Protein AF-A0A4Q5LX08-F1 (afdb_monomer_lite)

Structure (mmCIF, N/CA/C/O backbone):
data_AF-A0A4Q5LX08-F1
#
_entry.id   AF-A0A4Q5LX08-F1
#
loop_
_atom_site.group_PDB
_atom_site.id
_atom_site.type_symbol
_atom_site.label_atom_id
_atom_site.label_alt_id
_atom_site.label_comp_id
_atom_site.label_asym_id
_atom_site.label_entity_id
_atom_site.label_seq_id
_atom_site.pdbx_PDB_ins_code
_atom_site.Cartn_x
_atom_site.Cartn_y
_atom_site.Cartn_z
_atom_site.occupancy
_atom_site.B_iso_or_equiv
_atom_site.auth_seq_id
_atom_site.auth_comp_id
_atom_site.auth_asym_id
_atom_site.auth_atom_id
_atom_site.pdbx_PDB_model_num
ATOM 1 N N . MET A 1 1 ? -3.115 -12.564 17.719 1.00 57.41 1 MET A N 1
ATOM 2 C CA . MET A 1 1 ? -2.643 -11.245 17.247 1.00 57.41 1 MET A CA 1
ATOM 3 C C . MET A 1 1 ? -2.655 -11.283 15.730 1.00 57.41 1 MET A C 1
ATOM 5 O O . MET A 1 1 ? -2.235 -12.302 15.195 1.00 57.41 1 MET A O 1
ATOM 9 N N . ALA A 1 2 ? -3.195 -10.264 15.059 1.00 65.75 2 ALA A N 1
ATOM 10 C CA . ALA A 1 2 ? -3.163 -10.199 13.597 1.00 65.75 2 ALA A CA 1
ATOM 11 C C . ALA A 1 2 ? -1.726 -9.939 13.126 1.00 65.75 2 ALA A C 1
ATOM 13 O O . ALA A 1 2 ? -0.995 -9.170 13.752 1.00 65.75 2 ALA A O 1
ATOM 14 N N . THR A 1 3 ? -1.314 -10.614 12.059 1.00 79.94 3 THR A N 1
ATOM 15 C CA . THR A 1 3 ? 0.008 -10.422 11.452 1.00 79.94 3 THR A CA 1
ATOM 16 C C . THR A 1 3 ? 0.070 -9.088 10.707 1.00 79.94 3 THR A C 1
ATOM 18 O O . THR A 1 3 ? -0.954 -8.543 10.296 1.00 79.94 3 THR A O 1
ATOM 21 N N . GLN A 1 4 ? 1.278 -8.565 10.494 1.00 70.25 4 GLN A N 1
ATOM 22 C CA . GLN A 1 4 ? 1.487 -7.331 9.731 1.00 70.25 4 GLN A CA 1
ATOM 23 C C . GLN A 1 4 ? 0.874 -7.419 8.321 1.00 70.25 4 GLN A C 1
ATOM 25 O O . GLN A 1 4 ? 0.198 -6.488 7.893 1.00 70.25 4 GLN A O 1
ATOM 30 N N . ALA A 1 5 ? 0.999 -8.573 7.657 1.00 73.31 5 ALA A N 1
ATOM 31 C CA . ALA A 1 5 ? 0.385 -8.838 6.355 1.00 73.31 5 ALA A CA 1
ATOM 32 C C . ALA A 1 5 ? -1.154 -8.781 6.391 1.00 73.31 5 ALA A C 1
ATOM 34 O O . ALA A 1 5 ? -1.767 -8.208 5.493 1.00 73.31 5 ALA A O 1
ATOM 35 N N . GLN A 1 6 ? -1.785 -9.315 7.445 1.00 78.94 6 GLN A N 1
ATOM 36 C CA . GLN A 1 6 ? -3.241 -9.235 7.615 1.00 78.94 6 GLN A CA 1
ATOM 37 C C . GLN A 1 6 ? -3.701 -7.787 7.783 1.00 78.94 6 GLN A C 1
ATOM 39 O O . GLN A 1 6 ? -4.608 -7.349 7.081 1.00 78.94 6 GLN A O 1
ATOM 44 N N . ILE A 1 7 ? -3.016 -7.018 8.632 1.00 78.50 7 ILE A N 1
ATOM 45 C CA . ILE A 1 7 ? -3.338 -5.606 8.875 1.00 78.50 7 ILE A CA 1
ATOM 46 C C . ILE A 1 7 ? -3.192 -4.778 7.592 1.00 78.50 7 ILE A C 1
ATOM 48 O O . ILE A 1 7 ? -4.044 -3.936 7.315 1.00 78.50 7 ILE A O 1
ATOM 52 N N . ILE A 1 8 ? -2.158 -5.036 6.788 1.00 76.69 8 ILE A N 1
ATOM 53 C CA . ILE A 1 8 ? -1.977 -4.388 5.483 1.00 76.69 8 ILE A CA 1
ATOM 54 C C . ILE A 1 8 ? -3.127 -4.769 4.539 1.00 76.69 8 ILE A C 1
ATOM 56 O O . ILE A 1 8 ? -3.771 -3.888 3.975 1.00 76.69 8 ILE A O 1
ATOM 60 N N . SER A 1 9 ? -3.453 -6.061 4.424 1.00 76.50 9 SER A N 1
ATOM 61 C CA . SER A 1 9 ? -4.518 -6.536 3.528 1.00 76.50 9 SER A CA 1
ATOM 62 C C . SER A 1 9 ? -5.905 -5.979 3.875 1.00 76.50 9 SER A C 1
ATOM 64 O O . SER A 1 9 ? -6.680 -5.659 2.980 1.00 76.50 9 SER A O 1
ATOM 66 N N . GLU A 1 10 ? -6.200 -5.787 5.163 1.00 82.31 10 GLU A N 1
ATOM 67 C CA . GLU A 1 10 ? -7.468 -5.224 5.644 1.00 82.31 10 GLU A CA 1
ATOM 68 C C . GLU A 1 10 ? -7.590 -3.712 5.388 1.00 82.31 10 GLU A C 1
ATOM 70 O O . GLU A 1 10 ? -8.692 -3.164 5.426 1.00 82.31 10 GLU A O 1
ATOM 75 N N . ASN A 1 11 ? -6.471 -3.024 5.134 1.00 80.38 11 ASN A N 1
ATOM 76 C CA . ASN A 1 11 ? -6.419 -1.572 4.941 1.00 80.38 11 ASN A CA 1
ATOM 77 C C . ASN A 1 11 ? -6.184 -1.151 3.482 1.00 80.38 11 ASN A C 1
ATOM 79 O O . ASN A 1 11 ? -6.106 0.052 3.215 1.00 80.38 11 ASN A O 1
ATOM 83 N N . ILE A 1 12 ? -6.111 -2.104 2.547 1.00 81.00 12 ILE A N 1
ATOM 84 C CA . ILE A 1 12 ? -5.981 -1.853 1.108 1.00 81.00 12 ILE A CA 1
ATOM 85 C C . ILE A 1 12 ? -7.272 -2.256 0.398 1.00 81.00 12 ILE A C 1
ATOM 87 O O . ILE A 1 12 ? -7.749 -3.383 0.519 1.00 81.00 12 ILE A O 1
ATOM 91 N N . LYS A 1 13 ? -7.820 -1.343 -0.403 1.00 83.38 13 LYS A N 1
ATOM 92 C CA . LYS A 1 13 ? -8.950 -1.612 -1.291 1.00 83.38 13 LYS A CA 1
ATOM 93 C C . LYS A 1 13 ? -8.563 -1.313 -2.731 1.00 83.38 13 LYS A C 1
ATOM 95 O O . LYS A 1 13 ? -8.153 -0.202 -3.049 1.00 83.38 13 LYS A O 1
ATOM 100 N N . PHE A 1 14 ? -8.761 -2.290 -3.608 1.00 82.56 14 PHE A N 1
ATOM 101 C CA . PHE A 1 14 ? -8.602 -2.109 -5.048 1.00 82.56 14 PHE A CA 1
ATOM 102 C C . PHE A 1 14 ? -9.914 -1.630 -5.663 1.00 82.56 14 PHE A C 1
ATOM 104 O O . PHE A 1 14 ? -10.970 -2.223 -5.427 1.00 82.56 14 PHE A O 1
ATOM 111 N N . VAL A 1 15 ? -9.849 -0.563 -6.453 1.00 83.00 15 VAL A N 1
ATOM 112 C CA . VAL A 1 15 ? -10.949 -0.146 -7.323 1.00 83.00 15 VAL A CA 1
ATOM 113 C C . VAL A 1 15 ? -10.723 -0.798 -8.678 1.00 83.00 15 VAL A C 1
ATOM 115 O O . VAL A 1 15 ? -9.613 -0.773 -9.213 1.00 83.00 15 VAL A O 1
ATOM 118 N N . THR A 1 16 ? -11.770 -1.429 -9.201 1.00 85.75 16 THR A N 1
ATOM 119 C CA . THR A 1 16 ? -11.746 -2.078 -10.513 1.00 85.75 16 THR A CA 1
ATOM 120 C C . THR A 1 16 ? -12.693 -1.361 -11.462 1.00 85.75 16 THR A C 1
ATOM 122 O O . THR A 1 16 ? -13.734 -0.857 -11.035 1.00 85.75 16 THR A O 1
ATOM 125 N N . ASN A 1 17 ? -12.322 -1.291 -12.740 1.00 84.31 17 ASN A N 1
ATOM 126 C CA . ASN A 1 17 ? -13.207 -0.794 -13.789 1.00 84.31 17 ASN A CA 1
ATOM 127 C C . ASN A 1 17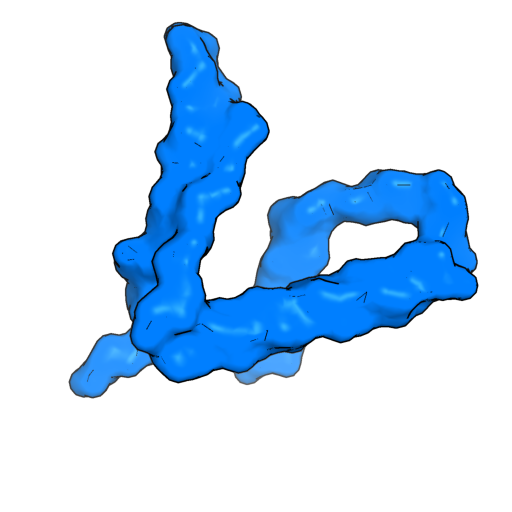 ? -14.237 -1.865 -14.199 1.00 84.31 17 ASN A C 1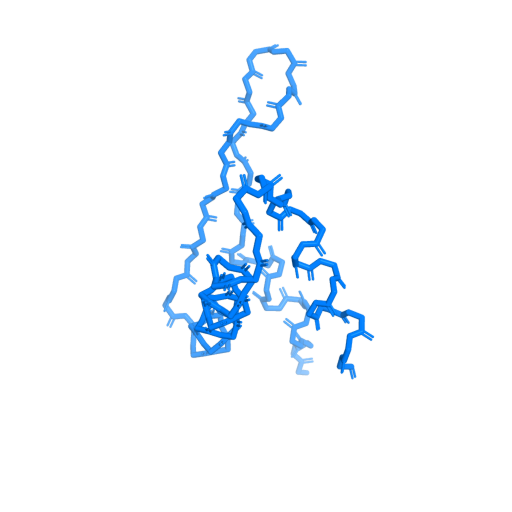
ATOM 129 O O . ASN A 1 17 ? -14.208 -3.003 -13.730 1.00 84.31 17 ASN A O 1
ATOM 133 N N . GLU A 1 18 ? -15.131 -1.519 -15.126 1.00 85.81 18 GLU A N 1
ATOM 134 C CA . GLU A 1 18 ? -16.170 -2.429 -15.641 1.00 85.81 18 GLU A CA 1
ATOM 135 C C . GLU A 1 18 ? -15.611 -3.692 -16.326 1.00 85.81 18 GLU A C 1
ATOM 137 O O . GLU A 1 18 ? -16.337 -4.664 -16.517 1.00 85.81 18 GLU A O 1
ATOM 142 N N . LYS A 1 19 ? -14.317 -3.703 -16.674 1.00 86.62 19 LYS A N 1
ATOM 143 C CA . LYS A 1 19 ? -13.609 -4.854 -17.253 1.00 86.62 19 LYS A CA 1
ATOM 144 C C . LYS A 1 19 ? -12.928 -5.734 -16.197 1.00 86.62 19 LYS A C 1
ATOM 146 O O . LYS A 1 19 ? -12.311 -6.733 -16.552 1.00 86.62 19 LYS A O 1
ATOM 151 N N . GLY A 1 20 ? -13.024 -5.376 -14.915 1.00 81.12 20 GLY A N 1
ATOM 152 C CA . GLY A 1 20 ? -12.352 -6.070 -13.814 1.00 81.12 20 GLY A CA 1
ATOM 153 C C . GLY A 1 20 ? -10.864 -5.734 -13.676 1.00 81.12 20 GLY A C 1
ATOM 154 O O . GLY A 1 20 ? -10.168 -6.360 -12.877 1.00 81.12 20 GLY A O 1
ATOM 155 N N . GLU A 1 21 ? -10.362 -4.747 -14.419 1.00 81.00 21 GLU A N 1
ATOM 156 C CA . GLU A 1 21 ? -8.971 -4.302 -14.327 1.00 81.00 21 GLU A CA 1
ATOM 157 C C . GLU A 1 21 ? -8.814 -3.374 -13.121 1.00 81.00 21 GLU A C 1
ATOM 159 O O . GLU A 1 21 ? -9.651 -2.499 -12.885 1.00 81.00 21 GLU A O 1
ATOM 164 N N . ARG A 1 22 ? -7.743 -3.559 -12.343 1.00 81.19 22 ARG A N 1
ATOM 165 C CA . ARG A 1 22 ? -7.432 -2.710 -11.185 1.00 81.19 22 ARG A CA 1
ATOM 166 C C . ARG A 1 22 ? -6.961 -1.349 -11.684 1.00 81.19 22 ARG A C 1
ATOM 168 O O . ARG A 1 22 ? -5.918 -1.265 -12.321 1.00 81.19 22 ARG A O 1
ATOM 175 N N . THR A 1 23 ? -7.719 -0.302 -11.389 1.00 80.12 23 THR A N 1
ATOM 176 C CA . THR A 1 23 ? -7.406 1.062 -11.836 1.00 80.12 23 THR A CA 1
ATOM 177 C C . THR A 1 23 ? -6.850 1.928 -10.724 1.00 80.12 23 THR A C 1
ATOM 179 O O . THR A 1 23 ? -6.077 2.838 -10.995 1.00 80.12 23 THR A O 1
ATOM 182 N N . GLU A 1 24 ? -7.232 1.660 -9.475 1.00 77.69 24 GLU A N 1
ATOM 183 C CA . GLU A 1 24 ? -6.801 2.466 -8.336 1.00 77.69 24 GLU A CA 1
ATOM 184 C C . GLU A 1 24 ? -6.584 1.598 -7.097 1.00 77.69 24 GLU A C 1
ATOM 186 O O . GLU A 1 24 ? -7.219 0.552 -6.908 1.00 77.69 24 GLU A O 1
ATOM 191 N N . VAL A 1 25 ? -5.701 2.074 -6.224 1.00 80.56 25 VAL A N 1
ATOM 192 C CA . VAL A 1 25 ? -5.448 1.497 -4.906 1.00 80.56 25 VAL A CA 1
ATOM 193 C C . VAL A 1 25 ? -5.799 2.545 -3.859 1.00 80.56 25 VAL A C 1
ATOM 195 O O . VAL A 1 25 ? -5.229 3.632 -3.839 1.00 80.56 25 VAL A O 1
ATOM 198 N N . ILE A 1 26 ? -6.740 2.217 -2.978 1.00 81.94 26 ILE A N 1
ATOM 199 C CA . ILE A 1 26 ? -7.123 3.049 -1.840 1.00 81.94 26 ILE A CA 1
ATOM 200 C C . ILE A 1 26 ? -6.507 2.442 -0.587 1.00 81.94 26 ILE A C 1
ATOM 202 O O . ILE A 1 26 ? -6.757 1.280 -0.264 1.00 81.94 26 ILE A O 1
ATOM 206 N N . VAL A 1 27 ? -5.734 3.247 0.137 1.00 81.94 27 VAL A N 1
ATOM 207 C CA . VAL A 1 27 ? -5.030 2.832 1.353 1.00 81.94 27 VAL A CA 1
ATOM 208 C C . VAL A 1 27 ? -5.530 3.625 2.559 1.00 81.94 27 VAL A C 1
ATOM 210 O O . VAL A 1 27 ? -5.583 4.854 2.535 1.00 81.94 27 VAL A O 1
ATOM 213 N N . SER A 1 28 ? -5.876 2.930 3.644 1.00 82.69 28 SER A N 1
ATOM 214 C CA . SER A 1 28 ? -6.235 3.546 4.926 1.00 82.69 28 SER A CA 1
ATOM 215 C C . SER A 1 28 ? -5.003 3.730 5.820 1.00 82.69 28 SER A C 1
ATOM 217 O O . SER A 1 28 ? -4.487 2.779 6.400 1.00 82.69 28 SER A O 1
ATOM 219 N N . LEU A 1 29 ? -4.576 4.982 6.010 1.00 82.12 29 LEU A N 1
ATOM 220 C CA . LEU A 1 29 ? -3.425 5.346 6.856 1.00 82.12 29 LEU A CA 1
ATOM 221 C C . LEU A 1 29 ? -3.771 5.522 8.347 1.00 82.12 29 LEU A C 1
ATOM 223 O O . LEU A 1 29 ? -2.976 6.052 9.120 1.00 82.12 29 LEU A O 1
ATOM 227 N N . LYS A 1 30 ? -4.971 5.108 8.777 1.00 83.06 30 LYS A N 1
ATOM 228 C CA . LYS A 1 30 ? -5.396 5.235 10.184 1.00 83.06 30 LYS A CA 1
ATOM 229 C C . LYS A 1 30 ? -4.623 4.306 11.121 1.00 83.06 30 LYS A C 1
ATOM 231 O O . LYS A 1 30 ? -4.500 4.601 12.307 1.00 83.06 30 LYS A O 1
ATOM 236 N N . ASN A 1 31 ? -4.136 3.176 10.610 1.00 85.06 31 ASN A N 1
ATOM 237 C CA . ASN A 1 31 ? -3.347 2.227 11.384 1.00 85.06 31 ASN A CA 1
ATOM 238 C C . ASN A 1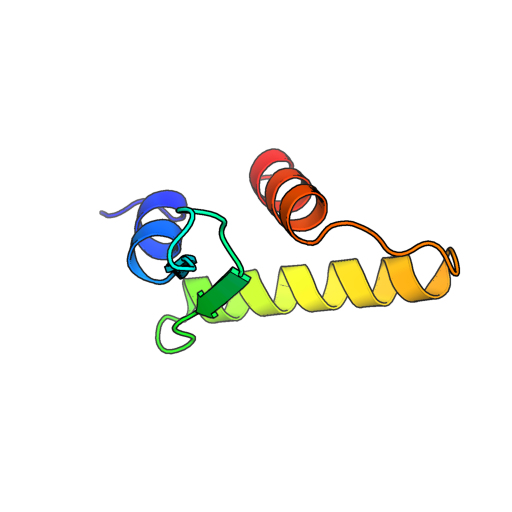 31 ? -1.861 2.614 11.338 1.00 85.06 31 ASN A C 1
ATOM 240 O O . ASN A 1 31 ? -1.319 2.829 10.256 1.00 85.06 31 ASN A O 1
ATOM 244 N N . LYS A 1 32 ? -1.196 2.641 12.500 1.00 84.50 32 LYS A N 1
ATOM 245 C CA . LYS A 1 32 ? 0.239 2.946 12.610 1.00 84.50 32 LYS A CA 1
ATOM 246 C C . LYS A 1 32 ? 1.102 2.049 11.711 1.00 84.50 32 LYS A C 1
ATOM 248 O O . LYS A 1 32 ? 1.972 2.560 11.022 1.00 84.50 32 LYS A O 1
ATOM 253 N N . ILE A 1 33 ? 0.807 0.751 11.660 1.00 83.44 33 ILE A N 1
ATOM 254 C CA . ILE A 1 33 ? 1.524 -0.224 10.827 1.00 83.44 33 ILE A CA 1
ATOM 255 C C . ILE A 1 33 ? 1.364 0.106 9.338 1.00 83.44 33 ILE A C 1
ATOM 257 O O . ILE A 1 33 ? 2.321 -0.009 8.582 1.00 83.44 33 ILE A O 1
ATOM 261 N N . MET A 1 34 ? 0.170 0.541 8.916 1.00 82.31 34 MET A N 1
ATOM 262 C CA . MET A 1 34 ? -0.074 0.916 7.520 1.00 82.31 34 MET A CA 1
ATOM 263 C C . MET A 1 34 ? 0.591 2.247 7.158 1.00 82.31 34 MET A C 1
ATOM 265 O O . MET A 1 34 ? 1.055 2.417 6.035 1.00 82.31 34 MET A O 1
ATOM 269 N N . LYS A 1 35 ? 0.662 3.182 8.112 1.00 84.38 35 LYS A N 1
ATOM 270 C CA . LYS A 1 35 ? 1.370 4.453 7.942 1.00 84.38 35 LYS A CA 1
ATOM 271 C C . LYS A 1 35 ? 2.872 4.232 7.757 1.00 84.38 35 LYS A C 1
ATOM 273 O O . LYS A 1 35 ? 3.417 4.724 6.782 1.00 84.38 35 LYS A O 1
ATOM 278 N N . GLU A 1 36 ? 3.491 3.440 8.632 1.00 85.56 36 GLU A N 1
ATOM 279 C CA . GLU A 1 36 ? 4.915 3.082 8.537 1.00 85.56 36 GLU A CA 1
ATOM 280 C C . GLU A 1 36 ? 5.215 2.323 7.237 1.00 85.56 36 GLU A C 1
ATOM 282 O O . GLU A 1 36 ? 6.157 2.653 6.533 1.00 85.56 36 GLU A O 1
ATOM 287 N N . PHE A 1 37 ? 4.364 1.367 6.854 1.00 82.44 37 PHE A N 1
ATOM 288 C CA . PHE A 1 37 ? 4.516 0.649 5.586 1.00 82.44 37 PHE A CA 1
ATOM 289 C C . PHE A 1 37 ? 4.436 1.573 4.360 1.00 82.44 37 PHE A C 1
ATOM 291 O O . PHE A 1 37 ? 5.160 1.375 3.390 1.00 82.44 37 PHE A O 1
ATOM 298 N N . PHE A 1 38 ? 3.561 2.582 4.382 1.00 82.62 38 PHE A N 1
ATOM 299 C CA . PHE A 1 38 ? 3.453 3.528 3.273 1.00 82.62 38 PHE A CA 1
ATOM 300 C C . PHE A 1 38 ? 4.621 4.523 3.234 1.00 82.62 38 PHE A C 1
ATOM 302 O O . PHE A 1 38 ? 5.065 4.880 2.147 1.00 82.62 38 PHE A O 1
ATOM 309 N N . GLU A 1 39 ? 5.140 4.934 4.393 1.00 85.06 39 GLU A N 1
ATOM 310 C CA . GLU A 1 39 ? 6.371 5.732 4.495 1.00 85.06 39 GLU A CA 1
ATOM 311 C C . GLU A 1 39 ? 7.571 4.951 3.927 1.00 85.06 39 GLU A C 1
ATOM 313 O O . GLU A 1 39 ? 8.271 5.480 3.067 1.00 85.06 39 GLU A O 1
ATOM 318 N N . ASP A 1 40 ? 7.718 3.663 4.271 1.00 83.50 40 ASP A N 1
ATOM 319 C CA . ASP A 1 40 ? 8.742 2.769 3.700 1.00 83.50 40 ASP A CA 1
ATOM 320 C C . ASP A 1 40 ? 8.636 2.691 2.155 1.00 83.50 40 ASP A C 1
ATOM 322 O O . ASP A 1 40 ? 9.649 2.721 1.452 1.00 83.50 40 ASP A O 1
ATOM 326 N N . ILE A 1 41 ? 7.412 2.615 1.605 1.00 81.44 41 ILE A N 1
ATOM 327 C CA . ILE A 1 41 ? 7.173 2.638 0.148 1.00 81.44 41 ILE A CA 1
ATOM 328 C C . ILE A 1 41 ? 7.587 3.979 -0.460 1.00 81.44 41 ILE A C 1
ATOM 330 O O . ILE A 1 41 ? 8.246 3.999 -1.499 1.00 81.44 41 ILE A O 1
ATOM 334 N N . GLN A 1 42 ? 7.187 5.097 0.148 1.00 80.94 42 GLN A N 1
ATOM 335 C CA . GL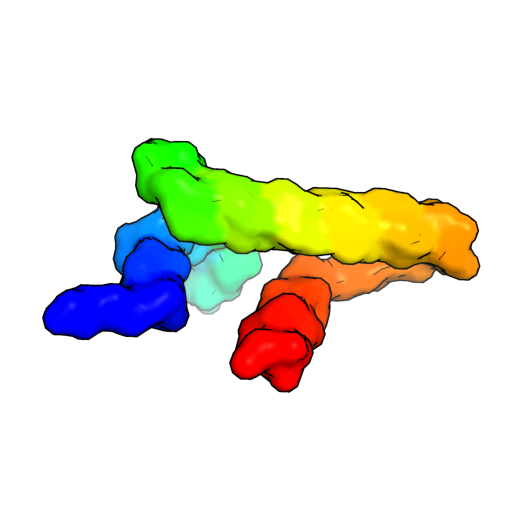N A 1 42 ? 7.528 6.425 -0.359 1.00 80.94 42 GLN A CA 1
ATOM 336 C C . GLN A 1 42 ? 9.038 6.645 -0.373 1.00 80.94 42 GLN A C 1
ATOM 338 O O . GLN A 1 42 ? 9.559 7.129 -1.374 1.00 80.94 42 GLN A O 1
ATOM 343 N N . ASP A 1 43 ? 9.741 6.240 0.681 1.00 81.56 43 ASP A N 1
ATOM 344 C CA . ASP A 1 43 ? 11.196 6.339 0.748 1.00 81.56 43 ASP A CA 1
ATOM 345 C C . ASP A 1 43 ? 11.869 5.468 -0.321 1.00 81.56 43 ASP A C 1
ATOM 347 O O . ASP A 1 43 ? 12.792 5.927 -0.996 1.00 81.56 43 ASP A O 1
ATOM 351 N N . LEU A 1 44 ? 11.375 4.245 -0.552 1.00 78.06 44 LEU A N 1
ATOM 352 C CA . LEU A 1 44 ? 11.878 3.374 -1.617 1.00 78.06 44 LEU A CA 1
ATOM 353 C C . LEU A 1 44 ? 11.698 4.010 -3.004 1.00 78.06 44 LEU A C 1
ATOM 355 O O . LEU A 1 44 ? 12.633 4.016 -3.808 1.00 78.06 44 LEU A O 1
ATOM 359 N N . LEU A 1 45 ? 10.511 4.561 -3.273 1.00 69.94 45 LEU A N 1
ATOM 360 C CA . LEU A 1 45 ? 10.207 5.234 -4.534 1.00 69.94 45 LEU A CA 1
ATOM 361 C C . LEU A 1 45 ? 11.062 6.493 -4.707 1.00 69.94 45 LEU A C 1
ATOM 363 O O . LEU A 1 45 ? 11.627 6.687 -5.773 1.00 69.94 45 LEU A O 1
ATOM 367 N N . LEU A 1 46 ? 11.246 7.300 -3.658 1.00 71.19 46 LEU A N 1
ATOM 368 C CA . LEU A 1 46 ? 12.105 8.491 -3.685 1.00 71.19 46 LEU A CA 1
ATOM 369 C C . LEU A 1 46 ? 13.584 8.163 -3.927 1.00 71.19 46 LEU A C 1
ATOM 371 O O . LEU A 1 46 ? 14.307 8.970 -4.513 1.00 71.19 46 LEU A O 1
ATOM 375 N N . VAL A 1 47 ? 14.057 7.007 -3.457 1.00 70.19 47 VAL A N 1
ATOM 376 C CA . VAL A 1 47 ? 15.416 6.529 -3.745 1.00 70.19 47 VAL A CA 1
ATOM 377 C C . VAL A 1 47 ? 15.530 6.056 -5.196 1.00 70.19 47 VAL A C 1
ATOM 379 O O . VAL A 1 47 ? 16.546 6.334 -5.828 1.00 70.19 47 VAL A O 1
ATOM 382 N N . GLN A 1 48 ? 14.509 5.387 -5.738 1.00 62.53 48 GLN A N 1
ATOM 383 C CA . GLN A 1 48 ? 14.510 4.903 -7.125 1.00 62.53 48 GLN A CA 1
ATOM 384 C C . GLN A 1 48 ? 14.340 6.027 -8.157 1.00 62.53 48 GLN A C 1
ATOM 386 O O . GLN A 1 48 ? 15.039 6.012 -9.164 1.00 62.53 48 GLN A O 1
ATOM 391 N N . ASP A 1 49 ? 13.532 7.049 -7.864 1.00 57.53 49 ASP A N 1
ATOM 392 C CA . ASP A 1 49 ? 13.332 8.239 -8.716 1.00 57.53 49 ASP A CA 1
ATOM 393 C C . ASP A 1 49 ? 14.625 9.072 -8.870 1.00 57.53 49 ASP A C 1
ATOM 395 O O . ASP A 1 49 ? 14.776 9.876 -9.784 1.00 57.53 49 ASP A O 1
ATOM 399 N N . ARG A 1 50 ? 15.608 8.872 -7.977 1.00 55.56 50 ARG A N 1
ATOM 400 C CA . ARG A 1 50 ? 16.958 9.452 -8.103 1.00 55.56 50 ARG A CA 1
ATOM 401 C C . ARG A 1 50 ? 17.906 8.630 -8.977 1.00 55.56 50 ARG A C 1
ATOM 403 O O . ARG A 1 50 ? 19.002 9.118 -9.255 1.00 55.56 50 ARG A O 1
ATOM 410 N N . ILE A 1 51 ? 17.547 7.395 -9.328 1.00 56.56 51 ILE A N 1
ATOM 411 C CA . ILE A 1 51 ? 18.445 6.425 -9.968 1.00 56.56 51 ILE A CA 1
ATOM 412 C C . ILE A 1 51 ? 18.103 6.217 -11.448 1.00 56.56 51 ILE A C 1
ATOM 414 O O . ILE A 1 51 ? 19.040 6.033 -12.217 1.00 56.56 51 ILE A O 1
ATOM 418 N N . ASP A 1 52 ? 16.841 6.333 -11.875 1.00 54.12 52 ASP A N 1
ATOM 419 C CA . ASP A 1 52 ? 16.482 6.248 -13.299 1.00 54.12 52 ASP A CA 1
ATOM 420 C C . ASP A 1 52 ? 15.154 6.956 -13.627 1.00 54.12 52 ASP A C 1
ATOM 422 O O . ASP A 1 52 ? 14.200 6.894 -12.858 1.00 54.12 52 ASP A O 1
ATOM 426 N N . ASP A 1 53 ? 15.071 7.562 -14.818 1.00 52.12 53 ASP A N 1
ATOM 427 C CA . ASP A 1 53 ? 13.859 8.154 -15.437 1.00 52.12 53 ASP A CA 1
ATOM 428 C C . ASP A 1 53 ? 12.844 7.066 -15.896 1.00 52.12 53 ASP A C 1
ATOM 430 O O . ASP A 1 53 ? 11.943 7.301 -16.711 1.00 52.12 53 ASP A O 1
ATOM 434 N N . GLU A 1 54 ? 13.016 5.828 -15.426 1.00 56.56 54 GLU A N 1
ATOM 435 C CA . GLU A 1 54 ? 12.249 4.653 -15.823 1.00 56.56 54 GLU A CA 1
ATOM 436 C C . GLU A 1 54 ? 11.092 4.444 -14.835 1.00 56.56 54 GLU A C 1
ATOM 438 O O . GLU A 1 54 ? 11.285 4.241 -13.638 1.00 56.56 54 GLU A O 1
ATOM 443 N N . LYS A 1 55 ? 9.850 4.531 -15.328 1.00 59.09 55 LYS A N 1
ATOM 444 C CA . LYS A 1 55 ? 8.649 4.367 -14.496 1.00 59.09 55 LYS A CA 1
ATOM 445 C C . LYS A 1 55 ? 8.600 2.952 -13.919 1.00 59.09 55 LYS A C 1
ATOM 447 O O . LYS A 1 55 ? 8.259 2.013 -14.636 1.00 59.09 55 LYS A O 1
ATOM 452 N N . VAL A 1 56 ? 8.884 2.816 -12.628 1.00 62.00 56 VAL A N 1
ATOM 453 C CA . VAL A 1 56 ? 8.767 1.544 -11.907 1.00 62.00 56 VAL A CA 1
ATOM 454 C C . VAL A 1 56 ? 7.304 1.265 -11.566 1.00 62.00 56 VAL A C 1
ATOM 456 O O . VAL A 1 56 ? 6.566 2.155 -11.133 1.00 62.00 56 VAL A O 1
ATOM 459 N N . ASP A 1 57 ? 6.875 0.018 -11.756 1.00 67.81 57 ASP A N 1
ATOM 460 C CA . ASP A 1 57 ? 5.526 -0.411 -11.403 1.00 67.81 57 ASP A CA 1
ATOM 461 C C . ASP A 1 57 ? 5.333 -0.420 -9.873 1.00 67.81 57 ASP A C 1
ATOM 463 O O . ASP A 1 57 ? 6.155 -0.930 -9.100 1.00 67.81 57 ASP A O 1
ATOM 467 N N . PHE A 1 58 ? 4.223 0.162 -9.414 1.00 67.44 58 PHE A N 1
ATOM 468 C CA . PHE A 1 58 ? 3.908 0.262 -7.988 1.00 67.44 58 PHE A CA 1
ATOM 469 C C . PHE A 1 58 ? 3.787 -1.118 -7.323 1.00 67.44 58 PHE A C 1
ATOM 471 O O . PHE A 1 58 ? 4.211 -1.287 -6.178 1.00 67.44 58 PHE A O 1
ATOM 478 N N . PHE A 1 59 ? 3.246 -2.117 -8.024 1.00 68.38 59 PHE A N 1
ATOM 479 C CA . PHE A 1 59 ? 3.085 -3.462 -7.480 1.00 68.38 59 PHE A CA 1
ATOM 480 C C . PHE A 1 59 ? 4.429 -4.174 -7.308 1.00 68.38 59 PHE A C 1
ATOM 482 O O . PHE A 1 59 ? 4.620 -4.839 -6.292 1.00 68.38 59 PHE A O 1
ATOM 489 N N . GLU A 1 60 ? 5.397 -3.960 -8.206 1.00 68.56 60 GLU A N 1
ATOM 490 C CA . GLU A 1 60 ? 6.760 -4.483 -8.016 1.00 68.56 60 GLU A CA 1
ATOM 491 C C . GLU A 1 60 ? 7.448 -3.883 -6.782 1.00 68.56 60 GLU A C 1
ATOM 493 O O . GLU A 1 60 ? 8.176 -4.572 -6.062 1.00 68.56 60 GLU A O 1
ATOM 498 N N . SER A 1 61 ? 7.209 -2.599 -6.508 1.00 68.62 61 SER A N 1
ATOM 499 C CA . SER A 1 61 ? 7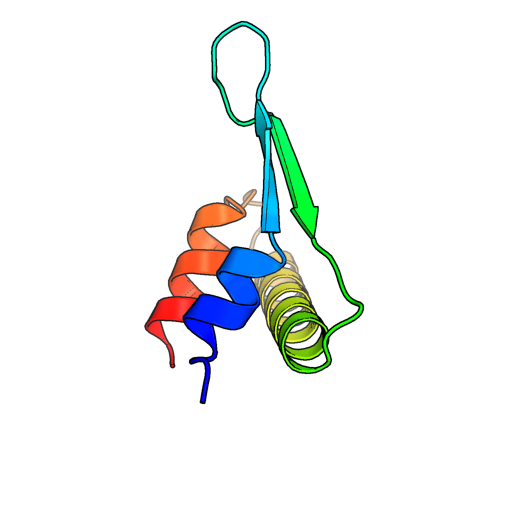.757 -1.924 -5.324 1.00 68.62 61 SER A CA 1
ATOM 500 C C . SER A 1 61 ? 7.167 -2.483 -4.027 1.00 68.62 61 SER A C 1
ATOM 502 O O . SER A 1 61 ? 7.890 -2.711 -3.054 1.00 68.62 61 SER A O 1
ATOM 504 N N . VAL A 1 62 ? 5.862 -2.768 -4.030 1.00 71.06 62 VAL A N 1
ATOM 505 C CA . VAL A 1 62 ? 5.169 -3.419 -2.911 1.00 71.06 62 VAL A CA 1
ATOM 506 C C . VAL A 1 62 ? 5.710 -4.833 -2.674 1.00 71.06 62 VAL A C 1
ATOM 508 O O . VAL A 1 62 ? 6.021 -5.174 -1.531 1.00 71.06 62 VAL A O 1
ATOM 511 N N . ASP A 1 63 ? 5.894 -5.630 -3.729 1.00 72.25 63 ASP A N 1
ATOM 512 C CA . ASP A 1 63 ? 6.428 -6.994 -3.615 1.00 72.25 63 ASP A CA 1
ATOM 513 C C . ASP A 1 63 ? 7.866 -7.018 -3.079 1.00 72.25 63 ASP A C 1
ATOM 515 O O . ASP A 1 63 ? 8.200 -7.871 -2.250 1.00 72.25 63 ASP A O 1
ATOM 519 N N . LYS A 1 64 ? 8.715 -6.057 -3.472 1.00 69.06 64 LYS A N 1
ATOM 520 C CA . LYS A 1 64 ? 10.080 -5.916 -2.928 1.00 69.06 64 LYS A CA 1
ATOM 521 C C . LYS A 1 64 ? 10.080 -5.660 -1.423 1.00 69.06 64 LYS A C 1
ATOM 523 O O . LYS A 1 64 ? 10.859 -6.278 -0.701 1.00 69.06 64 LYS A O 1
ATOM 528 N N . ILE A 1 65 ? 9.208 -4.777 -0.939 1.00 67.56 65 ILE A N 1
ATOM 529 C CA . ILE A 1 65 ? 9.131 -4.439 0.491 1.00 67.56 65 ILE A CA 1
ATOM 530 C C . ILE A 1 65 ? 8.583 -5.613 1.301 1.00 67.56 65 ILE A C 1
ATOM 532 O O . ILE A 1 65 ? 9.102 -5.909 2.376 1.00 67.56 65 ILE A O 1
ATOM 536 N N . LEU A 1 66 ? 7.574 -6.312 0.776 1.00 66.69 66 LEU A N 1
ATOM 537 C CA . LEU A 1 66 ? 7.019 -7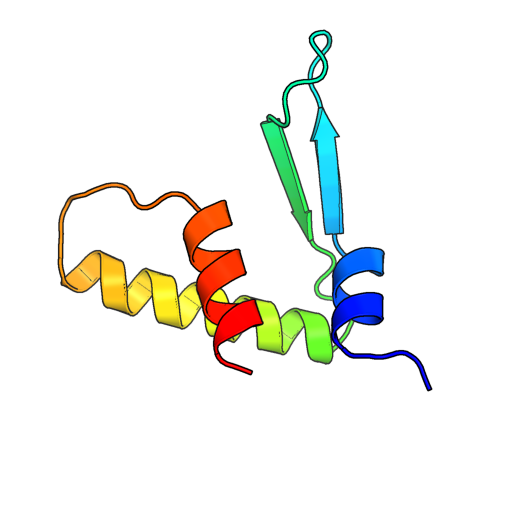.504 1.418 1.00 66.69 66 LEU A CA 1
ATOM 538 C C . LEU A 1 66 ? 7.994 -8.689 1.416 1.00 66.69 66 LEU A C 1
ATOM 540 O O . LEU A 1 66 ? 7.956 -9.483 2.346 1.00 66.69 66 LEU A O 1
ATOM 544 N N . SER A 1 67 ? 8.869 -8.799 0.412 1.00 68.94 67 SER A N 1
ATOM 545 C CA . SER A 1 67 ? 9.870 -9.876 0.314 1.00 68.94 67 SER A CA 1
ATOM 546 C C . SER A 1 67 ? 11.153 -9.603 1.107 1.00 68.94 67 SER A C 1
ATOM 548 O O . SER A 1 67 ? 11.937 -10.521 1.336 1.00 68.94 67 SER A O 1
ATOM 550 N N . SER A 1 68 ? 11.403 -8.348 1.494 1.00 56.62 68 SER A N 1
ATOM 551 C CA . SER A 1 68 ? 12.606 -7.938 2.231 1.00 56.62 68 SER A CA 1
ATOM 552 C C . SER A 1 68 ? 12.434 -7.957 3.762 1.00 56.62 68 SER A C 1
ATOM 554 O O . SER A 1 68 ? 13.383 -7.611 4.471 1.00 56.62 68 SER A O 1
ATOM 556 N N . LYS A 1 69 ? 11.257 -8.338 4.273 1.00 47.19 69 LYS A N 1
ATOM 557 C CA . LYS A 1 69 ? 10.944 -8.535 5.701 1.00 47.19 69 LYS A CA 1
ATOM 558 C C . LYS A 1 69 ? 10.627 -10.000 5.980 1.00 47.19 69 LYS A C 1
ATOM 560 O O . LYS A 1 69 ? 10.994 -10.455 7.085 1.00 47.19 69 LYS A O 1
#

pLDDT: mean 74.41, std 10.16, range [47.19, 86.62]

Sequence (69 aa):
MATQAQIISENIKFVTNEKGERTEVIVSLKNKIMKEFFEDIQDLLLVQDRIDDEKVDFFESVDKILSSK

Foldseek 3Di:
DDDLVRVQVVQWDFDADPVRHGDDIGGDCPDPSSVVLVVVLVVQVVVVVVVDPDDDDSVVSSVVSVVVD

Secondary structure (DSSP, 8-state):
---HHHHHHHHEEEEE-TTS-EEEEEE-TTSHHHHHHHHHHHHHHHHHTTT-SS---HHHHHHHHHH--

Radius of gyration: 13.41 Å; chains: 1; bounding box: 35×21×34 Å

Organism: NCBI:txid2492393